Protein AF-A0AAV6YER8-F1 (afdb_monomer_lite)

Secondary structure (DSSP, 8-state):
-HHHHTTS-HHHHHHHHHHHHHHHHHH-SSHHHHHHHHHHHHHHHGGG--HHHHHHHHHHHHT-HHHHHHHHHHHHHHHTSSS--HHHHHHHHHHHHHHGGGTTT-TT-

pLDDT: mean 87.14, std 9.86, range [55.31, 95.88]

Organism: Engystomops pustulosus (NCBI:txid76066)

Sequence (109 aa):
MLNYLETADYSIREEIVLKVAILAEKYAVDYTWYVDTILNLIRIAGDYVSEEVWYRVIQIVINRDDVQGYAAKTVFEALQAPACHENLVKVGGYILGEFGNLIAGDPRS

InterPro domains:
  IPR002553 Clathrin/coatomer adaptor, adaptin-like, N-terminal [PF01602] (1-105)
  IPR011989 Armadillo-like helical [G3DSA:1.25.10.10] (1-109)
  IPR016024 Armadillo-type fold [SSF48371] (1-105)
  IPR050840 Adaptor Complexes Large Subunit [PTHR22780] (1-107)

Radius of gyration: 13.58 Å; chains: 1; bounding box: 36×22×34 Å

Foldseek 3Di:
DLVVLLVDDPVCNLVVLVVQLVCLVVPDPDVLSSLVSLLSSCARPVVSDDPVSLVVNLVVLVVDVPCLLVNLLVLVVQVPPPDHRPSSVVSNVSSCVVRVVSCPPPPSD

Structure (mmCIF, N/CA/C/O backbone):
data_AF-A0AAV6YER8-F1
#
_entry.id   AF-A0AAV6YER8-F1
#
loop_
_atom_site.group_PDB
_atom_site.id
_atom_site.type_symbol
_atom_site.label_atom_id
_atom_site.label_alt_id
_atom_site.label_comp_id
_atom_site.label_asym_id
_atom_site.label_entity_id
_atom_site.label_seq_id
_atom_site.pdbx_PDB_ins_code
_atom_site.Cartn_x
_atom_site.Cartn_y
_atom_site.Cartn_z
_atom_site.occupancy
_atom_site.B_iso_or_equiv
_atom_site.auth_seq_id
_atom_site.auth_comp_id
_atom_site.auth_asym_id
_atom_site.auth_atom_id
_atom_site.pdbx_PDB_model_num
ATOM 1 N N . MET A 1 1 ? 11.747 9.843 -8.178 1.00 60.38 1 MET A N 1
ATOM 2 C CA . MET A 1 1 ? 12.199 8.440 -8.305 1.00 60.38 1 MET A CA 1
ATOM 3 C C . MET A 1 1 ? 11.057 7.542 -8.760 1.00 60.38 1 MET A C 1
ATOM 5 O O . MET A 1 1 ? 11.236 6.879 -9.766 1.00 60.38 1 MET A O 1
ATOM 9 N N . LEU A 1 2 ? 9.873 7.616 -8.134 1.00 61.78 2 LEU A N 1
ATOM 10 C CA . LEU A 1 2 ? 8.664 6.912 -8.600 1.00 61.78 2 LEU A CA 1
ATOM 11 C C . LEU A 1 2 ? 8.329 7.184 -10.082 1.00 61.78 2 LEU A C 1
ATOM 13 O O . LEU A 1 2 ? 8.234 6.242 -10.853 1.00 61.78 2 LEU A O 1
ATOM 17 N N . ASN A 1 3 ? 8.317 8.450 -10.522 1.00 68.44 3 ASN A N 1
ATOM 18 C CA . ASN A 1 3 ? 8.058 8.791 -11.936 1.00 68.44 3 ASN A CA 1
ATOM 19 C C . ASN A 1 3 ? 9.119 8.259 -12.919 1.00 68.44 3 ASN A C 1
ATOM 21 O O . ASN A 1 3 ? 8.836 8.091 -14.096 1.00 68.44 3 ASN A O 1
ATOM 25 N N . TYR A 1 4 ? 10.353 8.025 -12.458 1.00 65.56 4 TYR A N 1
ATOM 26 C CA . TYR A 1 4 ? 11.407 7.453 -13.306 1.00 65.56 4 TYR A CA 1
ATOM 27 C C . TYR A 1 4 ? 11.255 5.933 -13.432 1.00 65.56 4 TYR A C 1
ATOM 29 O O . TYR A 1 4 ? 11.681 5.337 -14.410 1.00 65.56 4 TYR A O 1
ATOM 37 N N . LEU A 1 5 ? 10.618 5.305 -12.445 1.00 61.78 5 LEU A N 1
ATOM 38 C CA . LEU A 1 5 ? 10.392 3.867 -12.387 1.00 61.78 5 LEU A CA 1
ATOM 39 C C . LEU A 1 5 ? 9.398 3.406 -13.470 1.00 61.78 5 LEU A C 1
ATOM 41 O O . LEU A 1 5 ? 9.545 2.312 -14.006 1.00 61.78 5 LEU A O 1
ATOM 45 N N . GLU A 1 6 ? 8.455 4.269 -13.863 1.00 65.12 6 GLU A N 1
ATOM 46 C CA . GLU A 1 6 ? 7.509 4.001 -14.957 1.00 65.12 6 GLU A CA 1
ATOM 47 C C . GLU A 1 6 ? 8.205 3.837 -16.320 1.00 65.12 6 GLU A C 1
ATOM 49 O O . GLU A 1 6 ? 7.788 3.009 -17.133 1.00 65.12 6 GLU A O 1
ATOM 54 N N . THR A 1 7 ? 9.298 4.572 -16.558 1.00 70.38 7 THR A N 1
ATOM 55 C CA . THR A 1 7 ? 10.021 4.604 -17.843 1.00 70.38 7 THR A CA 1
ATOM 56 C C . THR A 1 7 ? 11.380 3.903 -17.818 1.00 70.38 7 THR A C 1
ATOM 58 O O . THR A 1 7 ? 12.003 3.756 -18.867 1.00 70.38 7 THR A O 1
ATOM 61 N N . ALA A 1 8 ? 11.843 3.457 -16.649 1.00 63.44 8 ALA A N 1
ATOM 62 C CA . ALA A 1 8 ? 13.136 2.801 -16.480 1.00 63.44 8 ALA A CA 1
ATOM 63 C C . ALA A 1 8 ? 13.203 1.437 -17.186 1.00 63.44 8 ALA A C 1
ATOM 65 O O . ALA A 1 8 ? 12.198 0.724 -17.268 1.00 63.44 8 ALA A O 1
ATOM 66 N N . ASP A 1 9 ? 14.403 1.051 -17.626 1.00 71.25 9 ASP A N 1
ATOM 67 C CA . ASP A 1 9 ? 14.683 -0.277 -18.177 1.00 71.25 9 ASP A CA 1
ATOM 68 C C . ASP A 1 9 ? 14.391 -1.390 -17.165 1.00 71.25 9 ASP A C 1
ATOM 70 O O . ASP A 1 9 ? 14.657 -1.267 -15.968 1.00 71.25 9 ASP A O 1
ATOM 74 N N . TYR A 1 10 ? 13.873 -2.513 -17.654 1.00 65.44 10 TYR A N 1
ATOM 75 C CA . TYR A 1 10 ? 13.445 -3.633 -16.816 1.00 65.44 10 TYR A CA 1
ATOM 76 C C . TYR A 1 10 ? 14.551 -4.201 -15.914 1.00 65.44 10 TYR A C 1
ATOM 78 O O . TYR A 1 10 ? 14.265 -4.628 -14.800 1.00 65.44 10 TYR A O 1
ATOM 86 N N . SER A 1 11 ? 15.812 -4.143 -16.350 1.00 73.06 11 SER A N 1
ATOM 87 C CA . SER A 1 11 ? 16.973 -4.635 -15.594 1.00 73.06 11 SER A CA 1
ATOM 88 C C . SER A 1 11 ? 17.339 -3.789 -14.370 1.00 73.06 11 SER A C 1
ATOM 90 O O . SER A 1 11 ? 18.013 -4.292 -13.478 1.00 73.06 11 SER A O 1
ATOM 92 N N . ILE A 1 12 ? 16.910 -2.523 -14.307 1.00 78.62 12 ILE A N 1
ATOM 93 C CA . ILE A 1 12 ? 17.235 -1.604 -13.201 1.00 78.62 12 ILE A CA 1
ATOM 94 C C . ILE A 1 12 ? 16.054 -1.360 -12.257 1.00 78.62 12 ILE A C 1
ATOM 96 O O . ILE A 1 12 ? 16.238 -0.792 -11.181 1.00 78.62 12 ILE A O 1
ATOM 100 N N . ARG A 1 13 ? 14.835 -1.773 -12.634 1.00 78.44 13 ARG A N 1
ATOM 101 C CA . ARG A 1 13 ? 13.622 -1.529 -11.837 1.00 78.44 13 ARG A CA 1
ATOM 102 C C . ARG A 1 13 ? 13.696 -2.167 -10.457 1.00 78.44 13 ARG A C 1
ATOM 104 O O . ARG A 1 13 ? 13.358 -1.493 -9.492 1.00 78.44 13 ARG A O 1
ATOM 111 N N . GLU A 1 14 ? 14.189 -3.396 -10.351 1.00 81.31 14 GLU A N 1
ATOM 112 C CA . GLU A 1 14 ? 14.331 -4.099 -9.068 1.00 81.31 14 GLU A CA 1
ATOM 113 C C . GLU A 1 14 ? 15.269 -3.353 -8.102 1.00 81.31 14 GLU A C 1
ATOM 115 O O . GLU A 1 14 ? 14.908 -3.074 -6.957 1.00 81.31 14 GLU A O 1
ATOM 120 N N . GLU A 1 15 ? 16.437 -2.910 -8.580 1.00 85.44 15 GLU A N 1
ATOM 121 C CA . GLU A 1 15 ? 17.381 -2.135 -7.766 1.00 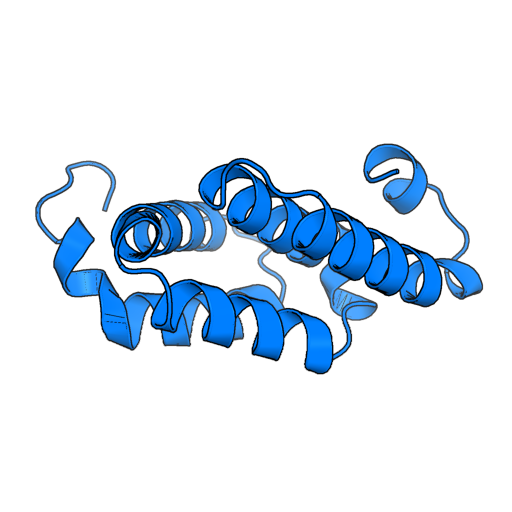85.44 15 GLU A CA 1
ATOM 122 C C . GLU A 1 15 ? 16.793 -0.777 -7.344 1.00 85.44 15 GLU A C 1
ATOM 124 O O . GLU A 1 15 ? 16.986 -0.322 -6.212 1.00 85.44 15 GLU A O 1
ATOM 129 N N . ILE A 1 16 ? 16.051 -0.116 -8.241 1.00 86.50 16 ILE A N 1
ATOM 130 C CA . ILE A 1 16 ? 15.377 1.152 -7.937 1.00 86.50 16 ILE A CA 1
ATOM 131 C C . ILE A 1 16 ? 14.280 0.936 -6.891 1.00 86.50 16 ILE A C 1
ATOM 133 O O . ILE A 1 16 ? 14.200 1.730 -5.955 1.00 86.50 16 ILE A O 1
ATOM 137 N N . VAL A 1 17 ? 13.465 -0.115 -7.016 1.00 88.50 17 VAL A N 1
ATOM 138 C CA . VAL A 1 17 ? 12.418 -0.475 -6.045 1.00 88.50 17 VAL A CA 1
ATOM 139 C C . VAL A 1 17 ? 13.030 -0.662 -4.662 1.00 88.50 17 VAL A C 1
ATOM 141 O O . VAL A 1 17 ? 12.588 -0.020 -3.708 1.00 88.50 17 VAL A O 1
ATOM 144 N N . LEU A 1 18 ? 14.104 -1.449 -4.559 1.00 87.88 18 LEU A N 1
ATOM 145 C CA . LEU A 1 18 ? 14.788 -1.678 -3.290 1.00 87.88 18 LEU A CA 1
ATOM 146 C C . LEU A 1 18 ? 15.339 -0.373 -2.694 1.00 87.88 18 LEU A C 1
ATOM 148 O O . LEU A 1 18 ? 15.130 -0.086 -1.515 1.00 87.88 18 LEU A O 1
ATOM 152 N N . LYS A 1 19 ? 15.991 0.471 -3.505 1.00 89.62 19 LYS A N 1
ATOM 153 C CA . LYS A 1 19 ? 16.500 1.773 -3.041 1.00 89.62 19 LYS A CA 1
ATOM 154 C C . LYS A 1 19 ? 15.381 2.704 -2.587 1.00 89.62 19 LYS A C 1
ATOM 156 O O . LYS A 1 19 ? 15.539 3.365 -1.564 1.00 89.62 19 LYS A O 1
ATOM 161 N N . VAL A 1 20 ? 14.264 2.765 -3.315 1.00 89.94 20 VAL A N 1
ATOM 162 C CA . VAL A 1 20 ? 13.099 3.570 -2.919 1.00 89.94 20 VAL A CA 1
ATOM 163 C C . VAL A 1 20 ? 12.545 3.074 -1.589 1.00 89.94 20 VAL A C 1
ATOM 165 O O . VAL A 1 20 ? 12.317 3.900 -0.712 1.00 89.94 20 VAL A O 1
ATOM 168 N N . ALA A 1 21 ? 12.398 1.760 -1.402 1.00 90.12 21 ALA A N 1
ATOM 169 C CA . ALA A 1 21 ? 11.913 1.184 -0.150 1.00 90.12 21 ALA A CA 1
ATOM 170 C C . ALA A 1 21 ? 12.830 1.524 1.040 1.00 90.12 21 ALA A C 1
ATOM 172 O O . ALA A 1 21 ? 12.353 2.007 2.066 1.00 90.12 21 ALA A O 1
ATOM 173 N N . ILE A 1 22 ? 14.151 1.369 0.877 1.00 90.00 22 ILE A N 1
ATOM 174 C CA . ILE A 1 22 ? 15.143 1.706 1.912 1.00 90.00 22 ILE A CA 1
ATOM 175 C C . ILE A 1 22 ? 15.111 3.202 2.247 1.00 90.00 22 ILE A C 1
ATOM 177 O O . ILE A 1 22 ? 15.155 3.582 3.417 1.00 90.00 22 ILE A O 1
ATOM 181 N N . LEU A 1 23 ? 15.056 4.069 1.231 1.00 91.81 23 LEU A N 1
ATOM 182 C CA . LEU A 1 23 ? 15.016 5.517 1.435 1.00 91.81 23 LEU A CA 1
ATOM 183 C C . LEU A 1 23 ? 13.708 5.952 2.102 1.00 91.81 23 LEU A C 1
ATOM 185 O O . LEU A 1 23 ? 13.750 6.792 3.000 1.00 91.81 23 LEU A O 1
ATOM 189 N N . ALA A 1 24 ? 12.577 5.374 1.693 1.00 92.12 24 ALA A N 1
ATOM 190 C CA . ALA A 1 24 ? 11.279 5.653 2.291 1.00 92.12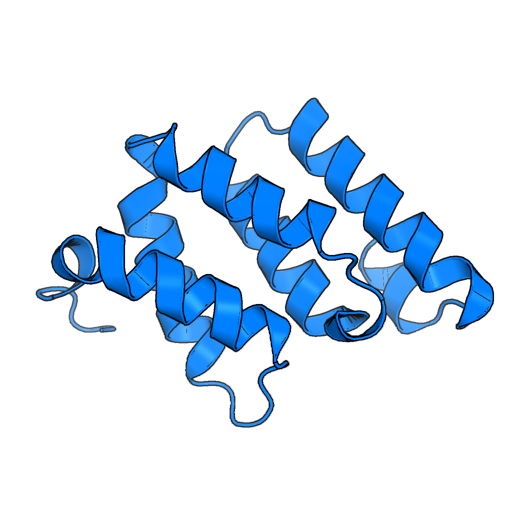 24 ALA A CA 1
ATOM 191 C C . ALA A 1 24 ? 11.281 5.285 3.776 1.00 92.12 24 ALA A C 1
ATOM 193 O O . ALA A 1 24 ? 10.911 6.113 4.597 1.00 92.12 24 ALA A O 1
ATOM 194 N N . GLU A 1 25 ? 11.768 4.097 4.138 1.00 90.00 25 GLU A N 1
ATOM 195 C CA . GLU A 1 25 ? 11.844 3.676 5.541 1.00 90.00 25 GLU A CA 1
ATOM 196 C C . GLU A 1 25 ? 12.802 4.555 6.357 1.00 90.00 25 GLU A C 1
ATOM 198 O O . GLU A 1 25 ? 12.470 5.004 7.452 1.00 90.00 25 GLU A O 1
ATOM 203 N N . LYS A 1 26 ? 13.996 4.831 5.822 1.00 92.06 26 LYS A N 1
ATOM 204 C CA . LYS A 1 26 ? 15.048 5.556 6.544 1.00 92.06 26 LYS A CA 1
ATOM 205 C C . LYS A 1 26 ? 14.699 7.020 6.816 1.00 92.06 26 LYS A C 1
ATOM 207 O O . LYS A 1 26 ? 15.143 7.568 7.824 1.00 92.06 26 LYS A O 1
ATOM 212 N N . TYR A 1 27 ? 13.980 7.663 5.898 1.00 91.25 27 TYR A N 1
ATOM 213 C CA . TYR A 1 27 ? 13.701 9.100 5.945 1.00 91.25 27 TYR A CA 1
ATOM 214 C C . TYR A 1 27 ? 12.227 9.432 6.204 1.00 91.25 27 TYR A C 1
ATOM 216 O O . TYR A 1 27 ? 11.867 10.610 6.180 1.00 91.25 27 TYR A O 1
ATOM 224 N N . ALA A 1 28 ? 11.379 8.434 6.474 1.00 89.12 28 ALA A N 1
ATOM 225 C CA . ALA A 1 28 ? 9.999 8.669 6.876 1.00 89.12 28 ALA A CA 1
ATOM 226 C C . ALA A 1 28 ? 9.948 9.458 8.192 1.00 89.12 28 ALA A C 1
ATOM 228 O O . ALA A 1 28 ? 10.345 8.974 9.252 1.00 89.12 28 ALA A O 1
ATOM 229 N N . VAL A 1 29 ? 9.431 10.684 8.109 1.00 87.00 29 VAL A N 1
ATOM 230 C CA . VAL A 1 29 ? 9.029 11.485 9.276 1.00 87.00 29 VAL A CA 1
ATOM 231 C C . VAL A 1 29 ? 7.590 11.146 9.680 1.00 87.00 29 VAL A C 1
ATOM 233 O O . VAL A 1 29 ? 7.255 11.180 10.859 1.00 87.00 29 VAL A O 1
ATOM 236 N N . ASP A 1 30 ? 6.769 10.771 8.697 1.00 90.69 30 ASP A N 1
ATOM 237 C CA . ASP A 1 30 ? 5.387 10.324 8.838 1.00 90.69 30 ASP A CA 1
ATOM 238 C C . ASP A 1 30 ? 5.249 8.935 8.199 1.00 90.69 30 ASP A C 1
ATOM 240 O O . ASP A 1 30 ? 5.617 8.727 7.037 1.00 90.69 30 ASP A O 1
ATOM 244 N N . TYR A 1 31 ? 4.747 7.969 8.966 1.00 92.25 31 TYR A N 1
ATOM 245 C CA . TYR A 1 31 ? 4.601 6.594 8.499 1.00 92.25 31 TYR A CA 1
ATOM 246 C C . TYR A 1 31 ? 3.356 6.385 7.629 1.00 92.25 31 TYR A C 1
ATOM 248 O O . TYR A 1 31 ? 3.304 5.399 6.895 1.00 92.25 31 TYR A O 1
ATOM 256 N N . THR A 1 32 ? 2.399 7.317 7.614 1.00 93.38 32 THR A N 1
ATOM 257 C CA . THR A 1 32 ? 1.313 7.299 6.620 1.00 93.38 32 THR A CA 1
ATOM 258 C C . THR A 1 32 ? 1.879 7.513 5.212 1.00 93.38 32 THR A C 1
ATOM 260 O O . THR A 1 32 ? 1.589 6.739 4.301 1.00 93.38 32 THR A O 1
ATOM 263 N N . TRP A 1 33 ? 2.826 8.449 5.063 1.00 94.31 33 TRP A N 1
ATOM 264 C CA . TRP A 1 33 ? 3.566 8.664 3.817 1.00 94.31 33 TRP A CA 1
ATOM 265 C C . TRP A 1 33 ? 4.415 7.451 3.413 1.00 94.31 33 TRP A C 1
ATOM 267 O O . TRP A 1 33 ? 4.521 7.131 2.225 1.00 94.31 33 TRP A O 1
ATOM 277 N N . TYR A 1 34 ? 5.011 6.751 4.386 1.00 94.00 34 TYR A N 1
ATOM 278 C CA . TYR A 1 34 ? 5.722 5.498 4.119 1.00 94.00 34 TYR A CA 1
ATOM 279 C C . TYR A 1 34 ? 4.783 4.447 3.511 1.00 94.00 34 TYR A C 1
ATOM 281 O O . TYR A 1 34 ? 5.101 3.881 2.463 1.00 94.00 34 TYR A O 1
ATOM 289 N N . VAL A 1 35 ? 3.614 4.232 4.124 1.00 94.00 35 VAL A N 1
ATOM 290 C CA . VAL A 1 35 ? 2.602 3.284 3.633 1.00 94.00 35 VAL A CA 1
ATOM 291 C C . VAL A 1 35 ? 2.171 3.643 2.210 1.00 94.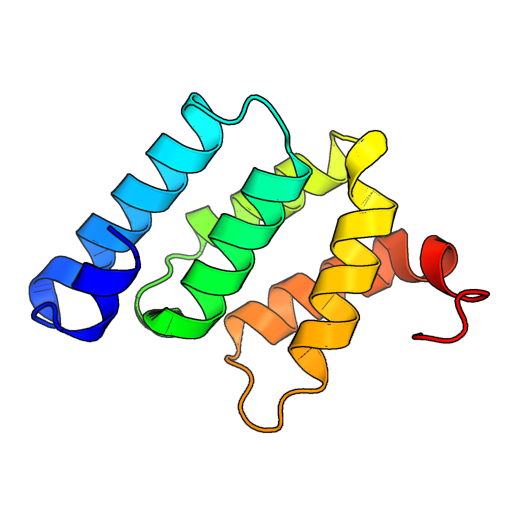00 35 VAL A C 1
ATOM 293 O O . VAL A 1 35 ? 2.224 2.785 1.329 1.00 94.00 35 VAL A O 1
ATOM 296 N N . ASP A 1 36 ? 1.854 4.911 1.941 1.00 93.31 36 ASP A N 1
ATOM 297 C CA . ASP A 1 36 ? 1.477 5.369 0.596 1.00 93.31 36 ASP A CA 1
ATOM 298 C C . ASP A 1 36 ? 2.582 5.143 -0.435 1.00 93.31 36 ASP A C 1
ATOM 300 O O . ASP A 1 36 ? 2.318 4.766 -1.582 1.00 93.31 36 ASP A O 1
ATOM 304 N N . THR A 1 37 ? 3.833 5.374 -0.038 1.00 93.06 37 THR A N 1
ATOM 305 C CA . THR A 1 37 ? 4.991 5.203 -0.914 1.00 93.06 37 THR A CA 1
ATOM 306 C C . THR A 1 37 ? 5.172 3.736 -1.291 1.00 93.06 37 THR A C 1
ATOM 308 O O . THR A 1 37 ? 5.342 3.436 -2.474 1.00 93.06 37 THR A O 1
ATOM 311 N N . ILE A 1 38 ? 5.093 2.815 -0.325 1.00 93.19 38 ILE A N 1
ATOM 312 C CA . ILE A 1 38 ? 5.253 1.379 -0.589 1.00 93.19 38 ILE A CA 1
ATOM 313 C C . ILE A 1 38 ? 4.059 0.808 -1.357 1.00 93.19 38 ILE A C 1
ATOM 315 O O . ILE A 1 38 ? 4.262 0.061 -2.313 1.00 93.19 38 ILE A O 1
ATOM 319 N N . LEU A 1 39 ? 2.822 1.180 -1.016 1.00 91.31 39 LEU A N 1
ATOM 320 C CA . LEU A 1 39 ? 1.646 0.717 -1.758 1.00 91.31 39 LEU A CA 1
ATOM 321 C C . LEU A 1 39 ? 1.669 1.208 -3.214 1.00 91.31 39 LEU A C 1
ATOM 323 O O . LEU A 1 39 ? 1.387 0.431 -4.127 1.00 91.31 39 LEU A O 1
ATOM 327 N N . ASN A 1 40 ? 2.090 2.453 -3.466 1.00 90.38 40 ASN A N 1
ATOM 328 C CA . ASN A 1 40 ? 2.305 2.932 -4.835 1.00 90.38 40 ASN A CA 1
ATOM 329 C C . ASN A 1 40 ? 3.442 2.198 -5.546 1.00 90.38 40 ASN A C 1
ATOM 331 O O . ASN A 1 40 ? 3.327 1.916 -6.738 1.00 90.38 40 ASN A O 1
ATOM 335 N N . LEU A 1 41 ? 4.518 1.860 -4.836 1.00 90.38 41 LEU A N 1
ATOM 336 C CA . LEU A 1 41 ? 5.626 1.090 -5.395 1.00 90.38 41 LEU A CA 1
ATOM 337 C C . LEU A 1 41 ? 5.163 -0.302 -5.851 1.00 90.38 41 LEU A C 1
ATOM 339 O O . LEU A 1 41 ? 5.473 -0.711 -6.968 1.00 90.38 41 LEU A O 1
ATOM 343 N N . ILE A 1 42 ? 4.346 -0.978 -5.035 1.00 90.00 42 ILE A N 1
ATOM 344 C CA . ILE A 1 42 ? 3.718 -2.266 -5.369 1.00 90.00 42 ILE A CA 1
ATOM 345 C C . ILE A 1 42 ? 2.757 -2.129 -6.550 1.00 90.00 42 ILE A C 1
ATOM 347 O O . ILE A 1 42 ? 2.718 -2.995 -7.421 1.00 90.00 42 ILE A O 1
ATOM 351 N N . ARG A 1 43 ? 1.994 -1.036 -6.614 1.00 86.19 43 ARG A N 1
ATOM 352 C CA . ARG A 1 43 ? 1.055 -0.785 -7.712 1.00 86.19 43 ARG A CA 1
ATOM 353 C C . ARG A 1 43 ? 1.762 -0.556 -9.053 1.00 86.19 43 ARG A C 1
ATOM 355 O O . ARG A 1 43 ? 1.269 -1.017 -10.074 1.00 86.19 43 ARG A O 1
ATOM 362 N N . ILE A 1 44 ? 2.880 0.174 -9.059 1.00 85.69 44 ILE A N 1
ATOM 363 C CA . ILE A 1 44 ? 3.594 0.569 -10.287 1.00 85.69 44 ILE A CA 1
ATOM 364 C C . ILE A 1 44 ? 4.558 -0.524 -10.761 1.00 85.69 44 ILE A C 1
ATOM 366 O O . ILE A 1 44 ? 4.710 -0.734 -11.962 1.00 85.69 44 ILE A O 1
ATOM 370 N N . ALA A 1 45 ? 5.228 -1.207 -9.832 1.00 85.88 45 ALA A N 1
ATOM 371 C CA . ALA A 1 45 ? 6.314 -2.134 -10.138 1.00 85.88 45 ALA A CA 1
ATOM 372 C C . ALA A 1 45 ? 6.216 -3.445 -9.360 1.00 85.88 45 ALA A C 1
ATOM 374 O O . ALA A 1 45 ? 7.238 -4.012 -8.986 1.00 85.88 45 ALA A O 1
ATOM 375 N N . GLY A 1 46 ? 4.993 -3.927 -9.133 1.00 83.88 46 GLY A N 1
ATOM 376 C CA . GLY A 1 46 ? 4.719 -5.136 -8.360 1.00 83.88 46 GLY A CA 1
ATOM 377 C C . GLY A 1 46 ? 5.558 -6.351 -8.760 1.00 83.88 46 GLY A C 1
ATOM 378 O O . GLY A 1 46 ? 6.051 -7.032 -7.863 1.00 83.88 46 GLY A O 1
ATOM 379 N N . ASP A 1 47 ? 5.794 -6.560 -10.061 1.00 86.44 47 ASP A N 1
ATOM 380 C CA . ASP A 1 47 ? 6.603 -7.671 -10.593 1.00 86.44 47 ASP A CA 1
ATOM 381 C C . ASP A 1 47 ? 8.080 -7.614 -10.153 1.00 86.44 47 ASP A C 1
ATOM 383 O O . ASP A 1 47 ? 8.769 -8.629 -10.136 1.00 86.44 47 ASP A O 1
ATOM 387 N N . TYR A 1 48 ? 8.573 -6.423 -9.793 1.00 87.44 48 TYR A N 1
ATOM 388 C CA . TYR A 1 48 ? 9.957 -6.153 -9.373 1.00 87.44 48 TYR A CA 1
ATOM 389 C C . TYR A 1 48 ? 10.083 -5.933 -7.865 1.00 87.44 48 TYR A C 1
ATOM 391 O O . TYR A 1 48 ? 11.154 -5.583 -7.368 1.00 87.44 48 TYR A O 1
ATOM 399 N N . VAL A 1 49 ? 8.983 -6.075 -7.125 1.00 87.12 49 VAL A N 1
ATOM 400 C CA . VAL A 1 49 ? 8.979 -5.932 -5.672 1.00 87.12 49 VAL A CA 1
ATOM 401 C C . VAL A 1 49 ? 9.323 -7.278 -5.054 1.00 87.12 49 VAL A C 1
ATOM 403 O O . VAL A 1 49 ? 8.500 -8.192 -5.027 1.00 87.12 49 VAL A O 1
ATOM 406 N N . SER A 1 50 ? 10.549 -7.370 -4.536 1.00 88.44 50 SER A N 1
ATOM 407 C CA . SER A 1 50 ? 11.020 -8.514 -3.751 1.00 88.44 50 SER A CA 1
ATOM 408 C C . SER A 1 50 ? 10.172 -8.727 -2.495 1.00 88.44 50 SER A C 1
ATOM 410 O O . SER A 1 50 ? 9.591 -7.784 -1.942 1.00 88.44 50 SER A O 1
ATOM 412 N N . GLU A 1 51 ? 10.138 -9.970 -2.011 1.00 89.75 51 GLU A N 1
ATOM 413 C CA . GLU A 1 51 ? 9.358 -10.328 -0.831 1.00 89.75 51 GLU A CA 1
ATOM 414 C C . GLU A 1 51 ? 9.748 -9.546 0.420 1.00 89.75 51 GLU A C 1
ATOM 416 O O . GLU A 1 51 ? 8.893 -9.144 1.205 1.00 89.75 51 GLU A O 1
ATOM 421 N N . GLU A 1 52 ? 11.034 -9.233 0.553 1.00 89.44 52 GLU A N 1
ATOM 422 C CA . GLU A 1 52 ? 11.571 -8.463 1.672 1.00 89.44 52 GLU A CA 1
ATOM 423 C C . GLU A 1 52 ? 10.874 -7.106 1.840 1.00 89.44 52 GLU A C 1
ATOM 425 O O . GLU A 1 52 ? 10.630 -6.673 2.966 1.00 89.44 52 GLU A O 1
ATOM 430 N N . VAL A 1 53 ? 10.492 -6.453 0.736 1.00 90.62 53 VAL A N 1
ATOM 431 C CA . VAL A 1 53 ? 9.843 -5.134 0.767 1.00 90.62 53 VAL A CA 1
ATOM 432 C C . VAL A 1 53 ? 8.431 -5.235 1.337 1.00 90.62 53 VAL A C 1
ATOM 434 O O . VAL A 1 53 ? 8.047 -4.435 2.194 1.00 90.62 53 VAL A O 1
ATOM 437 N N . TRP A 1 54 ? 7.647 -6.220 0.890 1.00 90.31 54 TRP A N 1
ATOM 438 C CA . TRP A 1 54 ? 6.264 -6.352 1.341 1.00 90.31 54 TRP A CA 1
ATOM 439 C C . TRP A 1 54 ? 6.148 -7.056 2.705 1.00 90.31 54 TRP A C 1
ATOM 441 O O . TRP A 1 54 ? 5.230 -6.761 3.469 1.00 90.31 54 TRP A O 1
ATOM 451 N N . TYR A 1 55 ? 7.121 -7.885 3.095 1.00 93.75 55 TYR A N 1
ATOM 452 C CA . TYR A 1 55 ? 7.265 -8.309 4.491 1.00 93.75 55 TYR A CA 1
ATOM 453 C C . TYR A 1 55 ? 7.560 -7.118 5.403 1.00 93.75 55 TYR A C 1
ATOM 455 O O . TYR A 1 55 ? 6.999 -7.012 6.498 1.00 93.75 55 TYR A O 1
ATOM 463 N N . ARG A 1 56 ? 8.417 -6.193 4.956 1.00 93.81 56 ARG A N 1
ATOM 464 C CA . ARG A 1 56 ? 8.825 -5.050 5.770 1.00 93.81 56 ARG A CA 1
ATOM 465 C C . ARG A 1 56 ? 7.685 -4.070 6.033 1.00 93.81 56 ARG A C 1
ATOM 467 O O . ARG A 1 56 ? 7.541 -3.629 7.173 1.00 93.81 56 ARG A O 1
ATOM 474 N N . VAL A 1 57 ? 6.844 -3.780 5.035 1.00 93.69 57 VAL A N 1
ATOM 475 C CA . VAL A 1 57 ? 5.675 -2.905 5.248 1.00 93.69 57 VAL A CA 1
ATOM 476 C C . VAL A 1 57 ? 4.707 -3.504 6.266 1.00 93.69 57 VAL A C 1
ATOM 478 O O . VAL A 1 57 ? 4.262 -2.789 7.158 1.00 93.69 57 VAL A O 1
ATOM 481 N N . ILE A 1 58 ? 4.461 -4.819 6.211 1.00 94.88 58 ILE A N 1
ATOM 482 C CA . ILE A 1 58 ? 3.624 -5.515 7.197 1.00 94.88 58 ILE A CA 1
ATOM 483 C C . ILE A 1 58 ? 4.227 -5.372 8.599 1.00 94.88 58 ILE A C 1
ATOM 485 O O . ILE A 1 58 ? 3.538 -4.945 9.521 1.00 94.88 58 ILE A O 1
ATOM 489 N N . GLN A 1 59 ? 5.524 -5.652 8.762 1.00 94.94 59 GLN A N 1
ATOM 490 C CA . GLN A 1 59 ? 6.199 -5.503 10.054 1.00 94.94 59 GLN A CA 1
ATOM 491 C C . GLN A 1 59 ? 6.096 -4.079 10.609 1.00 94.94 59 GLN A C 1
ATOM 493 O O . GLN A 1 59 ? 5.895 -3.903 11.807 1.00 94.94 59 GLN A O 1
ATOM 498 N N . ILE A 1 60 ? 6.256 -3.059 9.766 1.00 93.19 60 ILE A N 1
ATOM 499 C CA . ILE A 1 60 ? 6.174 -1.663 10.199 1.00 93.19 60 ILE A CA 1
ATOM 500 C C . ILE A 1 60 ? 4.754 -1.314 10.641 1.00 93.19 60 ILE A C 1
ATOM 502 O O . ILE A 1 60 ? 4.603 -0.732 11.710 1.00 93.19 60 ILE A O 1
ATOM 506 N N . VAL A 1 61 ? 3.733 -1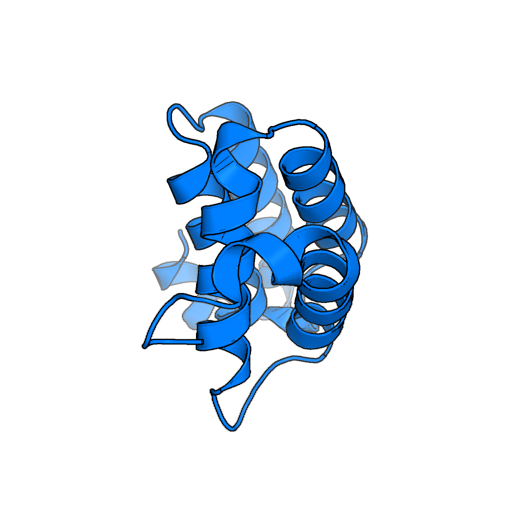.709 9.874 1.00 95.31 61 VAL A N 1
ATOM 507 C CA . VAL A 1 61 ? 2.324 -1.449 10.212 1.00 95.31 61 VAL A CA 1
ATOM 508 C C . VAL A 1 61 ? 1.927 -2.149 11.516 1.00 95.31 61 VAL A C 1
ATOM 510 O O . VAL A 1 61 ? 1.306 -1.524 12.369 1.00 95.31 61 VAL A O 1
ATOM 513 N N . ILE A 1 62 ? 2.340 -3.404 11.730 1.00 94.94 62 ILE A N 1
ATOM 514 C CA . ILE A 1 62 ? 2.055 -4.121 12.988 1.00 94.94 62 ILE A CA 1
ATOM 515 C C . ILE A 1 62 ? 2.694 -3.417 14.189 1.00 94.94 62 ILE A C 1
ATOM 517 O O . ILE A 1 62 ? 2.071 -3.299 15.235 1.00 94.94 62 ILE A O 1
ATOM 521 N N . ASN A 1 63 ? 3.932 -2.939 14.054 1.00 94.19 63 ASN A N 1
ATOM 522 C CA . ASN A 1 63 ? 4.662 -2.327 15.167 1.00 94.19 63 ASN A CA 1
ATOM 523 C C . ASN A 1 63 ? 4.275 -0.860 15.437 1.00 94.19 63 ASN A C 1
ATOM 525 O O . ASN A 1 63 ? 4.828 -0.248 16.354 1.00 94.19 63 ASN A O 1
ATOM 529 N N . ARG A 1 64 ? 3.390 -0.269 14.626 1.00 93.19 64 ARG A N 1
ATOM 530 C CA . ARG A 1 64 ? 3.008 1.146 14.689 1.00 93.19 64 ARG A CA 1
ATOM 531 C C . ARG A 1 64 ? 1.491 1.298 14.698 1.00 93.19 64 ARG A C 1
ATOM 533 O O . ARG A 1 64 ? 0.854 1.405 13.652 1.00 93.19 64 ARG A O 1
ATOM 540 N N . ASP A 1 65 ? 0.927 1.355 15.898 1.00 92.31 65 ASP A N 1
ATOM 541 C CA . ASP A 1 65 ? -0.522 1.468 16.104 1.00 92.31 65 ASP A CA 1
ATOM 542 C C . ASP A 1 65 ? -1.132 2.716 15.447 1.00 92.31 65 ASP A C 1
ATOM 544 O O . ASP A 1 65 ? -2.276 2.698 14.995 1.00 92.31 65 ASP A O 1
ATOM 548 N N . ASP A 1 66 ? -0.354 3.792 15.327 1.00 93.00 66 ASP A N 1
ATOM 549 C CA . ASP A 1 66 ? -0.772 5.066 14.746 1.00 93.00 66 ASP A CA 1
ATOM 550 C C . ASP A 1 66 ? -1.090 4.992 13.244 1.00 93.00 66 ASP A C 1
ATOM 552 O O . ASP A 1 66 ? -1.861 5.815 12.748 1.00 93.00 66 ASP A O 1
ATOM 556 N N . VAL A 1 67 ? -0.564 3.994 12.523 1.00 94.88 67 VAL A N 1
ATOM 557 C CA . VAL A 1 67 ? -0.786 3.850 11.073 1.00 94.88 67 VAL A CA 1
ATOM 558 C C . VAL A 1 67 ? -1.668 2.674 10.679 1.00 94.88 67 VAL A C 1
ATOM 560 O O . VAL A 1 67 ? -2.044 2.586 9.514 1.00 94.88 67 VAL A O 1
ATOM 563 N N . GLN A 1 68 ? -2.048 1.793 11.607 1.00 94.75 68 GLN A N 1
ATOM 564 C CA . GLN A 1 68 ? -2.841 0.591 11.307 1.00 94.75 68 GLN A CA 1
ATOM 565 C C . GLN A 1 68 ? -4.183 0.922 10.643 1.00 94.75 68 GLN A C 1
ATOM 567 O O . GLN A 1 68 ? -4.502 0.381 9.585 1.00 94.75 68 GLN A O 1
ATOM 572 N N . GLY A 1 69 ? -4.944 1.862 11.217 1.00 93.81 69 GLY A N 1
ATOM 573 C CA . GLY A 1 69 ? -6.235 2.277 10.657 1.00 93.81 69 GLY A CA 1
ATOM 574 C C . GLY A 1 69 ? -6.098 2.943 9.285 1.00 93.81 69 GLY A C 1
ATOM 575 O O . GLY A 1 69 ? -6.887 2.672 8.380 1.00 93.81 69 GLY A O 1
ATOM 576 N N . TYR A 1 70 ? -5.057 3.763 9.104 1.00 94.94 70 TYR A N 1
ATOM 577 C CA . TYR A 1 70 ? -4.752 4.374 7.810 1.00 94.94 70 TYR A CA 1
ATOM 578 C C . TYR A 1 70 ? -4.387 3.312 6.768 1.00 94.94 70 TYR A C 1
ATOM 580 O O . TYR A 1 70 ? -4.968 3.284 5.690 1.00 94.94 70 TYR A O 1
ATOM 588 N N . ALA A 1 71 ? -3.488 2.389 7.111 1.00 95.12 71 ALA A N 1
ATOM 589 C CA . ALA A 1 71 ? -3.049 1.320 6.225 1.00 95.12 71 ALA A CA 1
ATOM 590 C C . ALA A 1 71 ? -4.205 0.403 5.805 1.00 95.12 71 ALA A C 1
ATOM 592 O O . ALA A 1 71 ? -4.310 0.072 4.625 1.00 95.12 71 ALA A O 1
ATOM 593 N N . ALA A 1 72 ? -5.096 0.042 6.737 1.00 95.38 72 ALA A N 1
ATOM 594 C CA . ALA A 1 72 ? -6.295 -0.740 6.444 1.00 95.38 72 ALA A CA 1
ATOM 595 C C . ALA A 1 72 ? -7.201 -0.026 5.434 1.00 95.38 72 ALA A C 1
ATOM 597 O O . ALA A 1 72 ? -7.628 -0.623 4.447 1.00 95.38 72 ALA A O 1
ATOM 598 N N . LYS A 1 73 ? -7.435 1.274 5.626 1.00 93.62 73 LYS A N 1
ATOM 599 C CA . LYS A 1 73 ? -8.243 2.066 4.700 1.00 93.62 73 LYS A CA 1
ATOM 600 C C . LYS A 1 73 ? -7.597 2.187 3.320 1.00 93.62 73 LYS A C 1
ATOM 602 O O . LYS A 1 73 ? -8.235 1.888 2.314 1.00 93.62 73 LYS A O 1
ATOM 607 N N . THR A 1 74 ? -6.331 2.589 3.265 1.00 93.56 74 THR A N 1
ATOM 608 C CA . THR A 1 74 ? -5.621 2.814 2.000 1.00 93.56 74 THR A CA 1
ATOM 609 C C . THR A 1 74 ? -5.497 1.525 1.196 1.00 93.56 74 THR A C 1
ATOM 611 O O . THR A 1 74 ? -5.684 1.536 -0.020 1.00 93.56 74 THR A O 1
ATOM 614 N N . VAL A 1 75 ? -5.225 0.390 1.852 1.00 94.06 75 VAL A N 1
ATOM 615 C CA . VAL A 1 75 ? -5.140 -0.891 1.145 1.00 94.06 75 VAL A CA 1
ATOM 616 C C . VAL A 1 75 ? -6.510 -1.373 0.674 1.00 94.06 75 VAL A C 1
ATOM 618 O O . VAL A 1 75 ? -6.606 -1.903 -0.429 1.00 94.06 75 VAL A O 1
ATOM 621 N N . PHE A 1 76 ? -7.575 -1.133 1.446 1.00 93.00 76 PHE A N 1
ATOM 622 C CA . PHE A 1 76 ? -8.940 -1.435 1.022 1.00 93.00 76 PHE A CA 1
ATOM 623 C C . PHE A 1 76 ? -9.313 -0.676 -0.255 1.00 93.00 76 PHE A C 1
ATOM 625 O O . PHE A 1 76 ? -9.741 -1.289 -1.231 1.00 93.00 76 PHE A O 1
ATOM 632 N N . GLU A 1 77 ? -9.078 0.639 -0.285 1.00 91.50 77 GLU A N 1
ATOM 633 C CA . GLU A 1 77 ? -9.321 1.474 -1.466 1.00 91.50 77 GLU A CA 1
ATOM 634 C C . GLU A 1 77 ? -8.455 1.024 -2.660 1.00 91.50 77 GLU A C 1
ATOM 636 O O . GLU A 1 77 ? -8.946 0.924 -3.786 1.00 91.50 77 GLU A O 1
ATOM 641 N N . ALA A 1 78 ? -7.185 0.675 -2.426 1.00 90.62 78 ALA A N 1
ATOM 642 C CA . ALA A 1 78 ? -6.280 0.209 -3.477 1.00 90.62 78 ALA A CA 1
ATOM 643 C C . ALA A 1 78 ? -6.704 -1.140 -4.092 1.00 90.62 78 ALA A C 1
ATOM 645 O O . ALA A 1 78 ? -6.502 -1.359 -5.289 1.00 90.62 78 ALA A O 1
ATOM 646 N N . LEU A 1 79 ? -7.312 -2.032 -3.304 1.00 91.44 79 LEU A N 1
ATOM 647 C CA . LEU A 1 79 ? -7.821 -3.326 -3.774 1.00 91.44 79 LEU A CA 1
ATOM 648 C C . LEU A 1 79 ? -9.087 -3.215 -4.631 1.00 91.44 79 LEU A C 1
ATOM 650 O O . LEU A 1 79 ? -9.389 -4.145 -5.375 1.00 91.44 79 LEU A O 1
ATOM 654 N N . GLN A 1 80 ? -9.813 -2.094 -4.577 1.00 89.06 80 GLN A N 1
ATOM 655 C CA . GLN A 1 80 ? -10.983 -1.874 -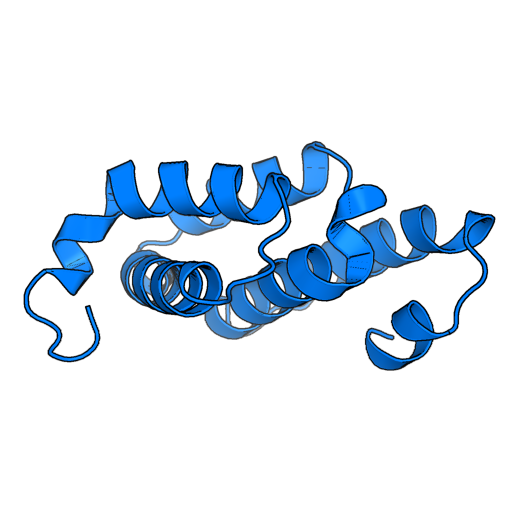5.438 1.00 89.06 80 GLN A CA 1
ATOM 656 C C . GLN A 1 80 ? -10.607 -1.626 -6.906 1.00 89.06 80 GLN A C 1
ATOM 658 O O . GLN A 1 80 ? -11.468 -1.681 -7.788 1.00 89.06 80 GLN A O 1
ATOM 663 N N . ALA A 1 81 ? -9.331 -1.352 -7.198 1.00 87.69 81 ALA A N 1
ATOM 664 C CA . ALA A 1 81 ? -8.868 -1.211 -8.567 1.00 87.69 81 ALA A CA 1
ATOM 665 C C . ALA A 1 81 ? -8.984 -2.558 -9.318 1.00 87.69 81 ALA A C 1
ATOM 667 O O . ALA A 1 81 ? -8.481 -3.574 -8.836 1.00 87.69 81 ALA A O 1
ATOM 668 N N . PRO A 1 82 ? -9.572 -2.588 -10.532 1.00 78.75 82 PRO A N 1
ATOM 669 C CA . PRO A 1 82 ? -9.799 -3.832 -11.276 1.00 78.75 82 PRO A CA 1
ATOM 670 C C . PRO A 1 82 ? -8.503 -4.541 -11.702 1.00 78.75 82 PRO A C 1
ATOM 672 O O . PRO A 1 82 ? -8.523 -5.731 -11.997 1.00 78.75 82 PRO A O 1
ATOM 675 N N . ALA A 1 83 ? -7.382 -3.818 -11.729 1.00 80.50 83 ALA A N 1
ATOM 676 C CA . ALA A 1 83 ? -6.050 -4.353 -11.978 1.00 80.50 83 ALA A CA 1
ATOM 677 C C . ALA A 1 83 ? -5.180 -4.150 -10.729 1.00 80.50 83 ALA A C 1
ATOM 679 O O . ALA A 1 83 ? -4.444 -3.168 -10.622 1.00 80.50 83 ALA A O 1
ATOM 680 N N . CYS A 1 84 ? -5.298 -5.068 -9.770 1.00 84.75 84 CYS A N 1
ATOM 681 C CA . CYS A 1 84 ? -4.436 -5.130 -8.596 1.00 84.75 84 CYS A CA 1
ATOM 682 C C . CYS A 1 84 ? -3.355 -6.203 -8.783 1.00 84.75 84 CYS A C 1
ATOM 684 O O . CYS A 1 84 ? -3.616 -7.311 -9.247 1.00 84.75 84 CYS A O 1
ATOM 686 N N . HIS A 1 85 ? -2.118 -5.856 -8.432 1.00 89.12 85 HIS A N 1
ATOM 687 C CA . HIS A 1 85 ? -1.002 -6.794 -8.478 1.00 89.12 85 HIS A CA 1
ATOM 688 C C . HIS A 1 85 ? -1.109 -7.819 -7.336 1.00 89.12 85 HIS A C 1
ATOM 690 O O . HIS A 1 85 ? -1.556 -7.477 -6.242 1.00 89.12 85 HIS A O 1
ATOM 696 N N . GLU A 1 86 ? -0.637 -9.052 -7.539 1.00 90.25 86 GLU A N 1
ATOM 697 C CA . GLU A 1 86 ? -0.721 -10.131 -6.539 1.00 90.25 86 GLU A CA 1
ATOM 698 C C . GLU A 1 86 ? -0.115 -9.727 -5.182 1.00 90.25 86 GLU A C 1
ATOM 700 O O . GLU A 1 86 ? -0.715 -9.952 -4.133 1.00 90.25 86 GLU A O 1
ATOM 705 N N . ASN A 1 87 ? 1.040 -9.053 -5.193 1.00 90.38 87 ASN A N 1
ATOM 706 C CA . ASN A 1 87 ? 1.675 -8.547 -3.968 1.00 90.38 87 ASN A CA 1
ATOM 707 C C . ASN A 1 87 ? 0.789 -7.547 -3.203 1.00 90.38 87 ASN A C 1
ATOM 709 O O . ASN A 1 87 ? 0.814 -7.534 -1.975 1.00 90.38 87 ASN A O 1
ATOM 713 N N . LEU A 1 88 ? -0.036 -6.752 -3.896 1.00 92.31 88 LEU A N 1
ATOM 714 C CA . LEU A 1 88 ? -0.995 -5.861 -3.238 1.00 92.31 88 LEU A CA 1
ATOM 715 C C . LEU A 1 88 ? -2.103 -6.667 -2.552 1.00 92.31 88 LEU A C 1
ATOM 717 O O . LEU A 1 88 ? -2.481 -6.345 -1.431 1.00 92.31 88 LEU A O 1
ATOM 721 N N . VAL A 1 89 ? -2.575 -7.743 -3.190 1.00 93.81 89 VAL A N 1
ATOM 722 C CA . VAL A 1 89 ? -3.570 -8.661 -2.613 1.00 93.81 89 VAL A CA 1
ATOM 723 C C . VAL A 1 89 ? -3.016 -9.369 -1.376 1.00 93.81 89 VAL A C 1
ATOM 725 O O . VAL A 1 89 ? -3.715 -9.459 -0.372 1.00 93.81 89 VAL A O 1
ATOM 728 N N . LYS A 1 90 ? -1.750 -9.808 -1.400 1.00 93.75 90 LYS A N 1
ATOM 729 C CA . LYS A 1 90 ? -1.077 -10.414 -0.235 1.00 93.75 90 LYS A CA 1
ATOM 730 C C . LYS A 1 90 ? -1.000 -9.447 0.947 1.00 93.75 90 LYS A C 1
ATOM 732 O O . LYS A 1 90 ? -1.424 -9.788 2.050 1.00 93.75 90 LYS A O 1
ATOM 737 N N . VAL A 1 91 ? -0.500 -8.232 0.708 1.00 94.31 91 VAL A N 1
ATOM 738 C CA . VAL A 1 91 ? -0.382 -7.194 1.745 1.00 94.31 91 VAL A CA 1
ATOM 739 C C . VAL A 1 91 ? -1.756 -6.794 2.273 1.00 94.31 91 VAL A C 1
ATOM 741 O O . VAL A 1 91 ? -1.958 -6.742 3.483 1.00 94.31 91 VAL A O 1
ATOM 744 N N . GLY A 1 92 ? -2.715 -6.556 1.380 1.00 94.06 92 GLY A N 1
ATOM 745 C CA . GLY A 1 92 ? -4.065 -6.157 1.756 1.00 94.06 92 GLY A CA 1
ATOM 746 C C . GLY A 1 92 ? -4.828 -7.238 2.504 1.00 94.06 92 GLY A C 1
ATOM 747 O O . GLY A 1 92 ? -5.468 -6.931 3.502 1.00 94.06 92 GLY A O 1
ATOM 748 N N . GLY A 1 93 ? -4.698 -8.503 2.102 1.00 94.88 93 GLY A N 1
ATOM 749 C CA . GLY A 1 93 ? -5.293 -9.625 2.824 1.00 94.88 93 GLY A CA 1
ATOM 750 C C . GLY A 1 93 ? -4.784 -9.725 4.263 1.00 94.88 93 GLY A C 1
ATOM 751 O O . GLY A 1 93 ? -5.583 -9.915 5.176 1.00 94.88 93 GLY A O 1
ATOM 752 N N . TYR A 1 94 ? -3.480 -9.530 4.480 1.00 95.88 94 TYR A N 1
ATOM 753 C CA . TYR A 1 94 ? -2.900 -9.540 5.823 1.00 95.88 94 TYR A CA 1
ATOM 754 C C . TYR A 1 94 ? -3.348 -8.328 6.656 1.00 95.88 94 TYR A C 1
ATOM 756 O O . TYR A 1 94 ? -3.863 -8.490 7.759 1.00 95.88 94 TYR A O 1
ATOM 764 N N . ILE A 1 95 ? -3.205 -7.109 6.119 1.00 95.56 95 ILE A N 1
ATOM 765 C CA . ILE A 1 95 ? -3.547 -5.873 6.842 1.00 95.56 95 ILE A CA 1
ATOM 766 C C . ILE A 1 95 ? -5.042 -5.824 7.179 1.00 95.56 95 ILE A C 1
ATOM 768 O O . ILE A 1 95 ? -5.396 -5.461 8.294 1.00 95.56 95 ILE A O 1
ATOM 772 N N . LEU A 1 96 ? -5.928 -6.201 6.254 1.00 95.19 96 LEU A N 1
ATOM 773 C CA . LEU A 1 96 ? -7.369 -6.229 6.521 1.00 95.19 96 LEU A CA 1
ATOM 774 C C . LEU A 1 96 ? -7.767 -7.371 7.457 1.00 95.19 96 LEU A C 1
ATOM 776 O O . LEU A 1 96 ? -8.706 -7.207 8.232 1.00 95.19 96 LEU A O 1
ATOM 780 N N . GLY A 1 97 ? -7.057 -8.501 7.413 1.00 95.19 97 GLY A N 1
ATOM 781 C CA . GLY A 1 97 ? -7.265 -9.602 8.351 1.00 95.19 97 GLY A CA 1
ATOM 782 C C . GLY A 1 97 ? -6.996 -9.194 9.801 1.00 95.19 97 GLY A C 1
ATOM 783 O O . GLY A 1 97 ? -7.783 -9.528 10.681 1.00 95.19 97 GLY A O 1
ATOM 784 N N . GLU A 1 98 ? -5.930 -8.427 10.033 1.00 94.25 98 GLU A N 1
ATOM 785 C CA . GLU A 1 98 ? -5.542 -7.965 11.373 1.00 94.25 98 GLU A CA 1
ATOM 786 C C . GLU A 1 98 ? -6.283 -6.688 11.808 1.00 94.25 98 GLU A C 1
ATOM 788 O O . GLU A 1 98 ? -6.706 -6.572 12.957 1.00 94.25 98 GLU A O 1
ATOM 793 N N . PHE A 1 99 ? -6.469 -5.727 10.895 1.00 95.12 99 PHE A N 1
ATOM 794 C CA . PHE A 1 99 ? -6.882 -4.354 11.224 1.00 95.12 99 PHE A CA 1
ATOM 795 C C . PHE A 1 99 ? -8.170 -3.893 10.527 1.00 95.12 99 PHE A C 1
ATOM 797 O O . PHE A 1 99 ? -8.579 -2.740 10.674 1.00 95.12 99 PHE A O 1
ATOM 804 N N . GLY A 1 100 ? -8.851 -4.761 9.773 1.00 91.19 100 GLY A N 1
ATOM 805 C CA . GLY A 1 100 ? -10.096 -4.416 9.072 1.00 91.19 100 GLY A CA 1
ATOM 806 C C . GLY A 1 100 ? -11.244 -4.020 10.011 1.00 91.19 100 GLY A C 1
ATOM 807 O O . GLY A 1 100 ? -12.136 -3.263 9.634 1.00 91.19 100 GLY A O 1
ATOM 808 N N . ASN A 1 101 ? -11.198 -4.451 11.273 1.00 92.44 101 ASN A N 1
ATOM 809 C CA . ASN A 1 101 ? -12.133 -4.015 12.312 1.00 92.44 101 ASN A CA 1
ATOM 810 C C . ASN A 1 101 ? -12.075 -2.499 12.575 1.00 92.44 101 ASN A C 1
ATOM 812 O O . ASN A 1 101 ? -13.089 -1.918 12.957 1.00 92.44 101 ASN A O 1
ATOM 816 N N . LEU A 1 102 ? -10.924 -1.853 12.352 1.00 90.75 102 LEU A N 1
ATOM 817 C CA . LEU A 1 102 ? -10.742 -0.414 12.570 1.00 90.75 102 LEU A CA 1
ATOM 818 C C . LEU A 1 102 ? -11.506 0.442 11.552 1.00 90.75 102 LEU A C 1
ATOM 820 O O . LEU A 1 102 ? -11.796 1.604 11.831 1.00 90.75 102 LEU A O 1
ATOM 824 N N . ILE A 1 103 ? -11.849 -0.129 10.395 1.00 89.44 103 ILE A N 1
ATOM 825 C CA . ILE A 1 103 ? -12.545 0.567 9.307 1.00 89.44 103 ILE A CA 1
ATOM 826 C C . ILE A 1 103 ? -14.002 0.112 9.134 1.00 89.44 103 ILE A C 1
ATOM 828 O O . ILE A 1 103 ? -14.728 0.677 8.330 1.00 89.44 103 ILE A O 1
ATOM 832 N N . ALA A 1 104 ? -14.483 -0.844 9.936 1.00 81.69 104 ALA A N 1
ATOM 833 C CA . ALA A 1 104 ? -15.820 -1.439 9.802 1.00 81.69 104 ALA A CA 1
ATOM 834 C C . ALA A 1 104 ? -17.007 -0.458 9.963 1.00 81.69 104 ALA A C 1
ATOM 836 O O . ALA A 1 104 ? -18.144 -0.812 9.661 1.00 81.69 104 ALA A O 1
ATOM 837 N N . GLY A 1 105 ? -16.765 0.756 10.469 1.00 75.00 105 GLY A N 1
ATOM 838 C CA . GLY A 1 105 ? -17.758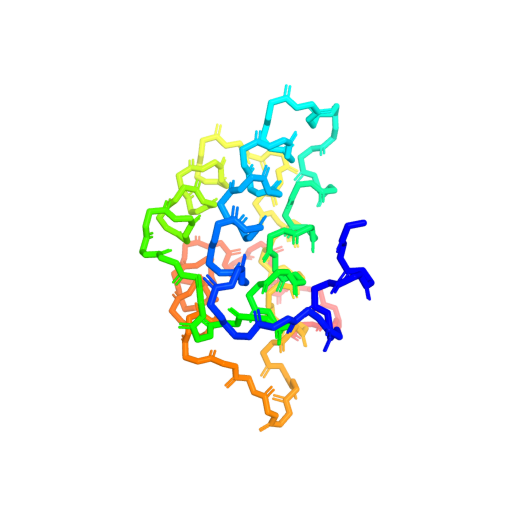 1.830 10.574 1.00 75.00 105 GLY A CA 1
ATOM 839 C C . GLY A 1 105 ? -17.497 3.026 9.652 1.00 75.00 105 GLY A C 1
ATOM 840 O O . GLY A 1 105 ? -18.226 4.014 9.735 1.00 75.00 105 GLY A O 1
ATOM 841 N N . ASP A 1 106 ? -16.453 2.983 8.821 1.00 75.12 106 ASP A N 1
ATOM 842 C CA . ASP A 1 106 ? -16.138 4.065 7.890 1.00 75.12 106 ASP A CA 1
ATOM 843 C C . ASP A 1 106 ? -17.045 3.942 6.651 1.00 75.12 106 ASP A C 1
ATOM 845 O O . ASP A 1 106 ? -17.076 2.888 6.022 1.00 75.12 106 ASP A O 1
ATOM 849 N N . PRO A 1 107 ? -17.783 4.994 6.252 1.00 62.06 107 PRO A N 1
ATOM 850 C CA . PRO A 1 107 ? -18.661 4.950 5.079 1.00 62.06 107 PRO A CA 1
ATOM 851 C C . PRO A 1 107 ? -17.936 4.722 3.739 1.00 62.06 107 PRO A C 1
ATOM 853 O O . PRO A 1 107 ? -18.596 4.624 2.705 1.00 62.06 107 PRO A O 1
ATOM 856 N N . ARG A 1 108 ? -16.598 4.694 3.729 1.00 58.66 108 ARG A N 1
ATOM 857 C CA . ARG A 1 108 ? -15.768 4.367 2.557 1.00 58.66 108 ARG A CA 1
ATOM 858 C C . ARG A 1 108 ? -15.285 2.908 2.543 1.00 58.66 108 ARG A C 1
ATOM 860 O O . ARG A 1 108 ? -14.526 2.552 1.645 1.00 58.66 108 ARG A O 1
ATOM 867 N N . SER A 1 109 ? -15.666 2.109 3.542 1.00 55.31 109 SER A N 1
ATOM 868 C CA . SER A 1 109 ? -15.287 0.700 3.748 1.00 55.31 109 SER A CA 1
ATOM 869 C C . SER A 1 109 ? -16.446 -0.259 3.498 1.00 55.31 109 SER A C 1
ATOM 871 O O . SER A 1 109 ? -17.612 0.161 3.658 1.00 55.31 109 SER A O 1
#